Protein AF-A0A7S3FD53-F1 (afdb_monomer)

Solvent-accessible surface area (backbone atoms only — not comparable to full-atom values): 6206 Å² total; per-residue (Å²): 123,76,66,61,51,71,52,38,56,40,55,31,20,76,70,45,32,68,43,73,35,50,36,55,50,79,45,60,43,80,45,60,55,71,67,57,55,52,49,51,53,54,53,61,70,70,49,54,65,69,58,48,45,72,75,43,54,90,58,80,83,75,90,69,87,60,46,79,44,28,47,46,56,46,39,53,49,49,56,68,76,46,58,77,92,51,56,84,57,42,23,52,80,44,72,59,58,37,70,71,58,31,57,73,60,92

Organism: NCBI:txid156174

Mean predicted aligned error: 4.37 Å

Structure (mmCIF, N/CA/C/O backbone):
data_AF-A0A7S3FD53-F1
#
_entry.id   AF-A0A7S3FD53-F1
#
loop_
_atom_site.group_PDB
_atom_site.id
_atom_site.type_symbol
_atom_site.label_atom_id
_atom_site.label_alt_id
_atom_site.label_comp_id
_atom_site.label_asym_id
_atom_site.label_entity_id
_atom_site.label_seq_id
_atom_site.pdbx_PDB_ins_code
_atom_site.Cartn_x
_atom_site.Cartn_y
_atom_site.Cartn_z
_atom_site.occupancy
_atom_site.B_iso_or_equiv
_atom_site.auth_seq_id
_atom_site.auth_comp_id
_atom_site.auth_asym_id
_atom_site.auth_atom_id
_atom_site.pdbx_PDB_model_num
ATOM 1 N N . ALA A 1 1 ? -10.631 9.061 -9.237 1.00 48.38 1 ALA A N 1
ATOM 2 C CA . ALA A 1 1 ? -10.610 8.114 -8.107 1.00 48.38 1 ALA A CA 1
ATOM 3 C C . ALA A 1 1 ? -9.604 8.600 -7.072 1.00 48.38 1 ALA A C 1
ATOM 5 O O . ALA A 1 1 ? -8.441 8.787 -7.411 1.00 48.38 1 ALA A O 1
ATOM 6 N N . THR A 1 2 ? -10.044 8.887 -5.850 1.00 58.78 2 THR A N 1
ATOM 7 C CA . THR A 1 2 ? -9.210 9.434 -4.770 1.00 58.78 2 THR A CA 1
ATOM 8 C C . THR A 1 2 ? -8.272 8.341 -4.242 1.00 58.78 2 THR A C 1
ATOM 10 O O . THR A 1 2 ? -8.546 7.719 -3.225 1.00 58.78 2 THR A O 1
ATOM 13 N N . THR A 1 3 ? -7.162 8.060 -4.938 1.00 65.75 3 THR A N 1
ATOM 14 C CA . THR A 1 3 ? -6.176 7.033 -4.522 1.00 65.75 3 THR A CA 1
ATOM 15 C C . THR A 1 3 ? -5.594 7.298 -3.132 1.00 65.75 3 THR A C 1
ATOM 17 O O . THR A 1 3 ? -5.097 6.381 -2.479 1.00 65.75 3 THR A O 1
ATOM 20 N N . SER A 1 4 ? -5.710 8.537 -2.639 1.00 84.62 4 SER A N 1
ATOM 21 C CA . SER A 1 4 ? -5.296 8.918 -1.293 1.00 84.62 4 SER A CA 1
ATOM 22 C C . SER A 1 4 ? -5.967 8.085 -0.202 1.00 84.62 4 SER A C 1
ATOM 24 O O . SER A 1 4 ? -5.307 7.835 0.803 1.00 84.62 4 SER A O 1
ATOM 26 N N . ILE A 1 5 ? -7.207 7.599 -0.385 1.00 91.50 5 ILE A N 1
ATOM 27 C CA . ILE A 1 5 ? -7.894 6.831 0.666 1.00 91.50 5 ILE A CA 1
ATOM 28 C C . ILE A 1 5 ? -7.251 5.464 0.915 1.00 91.50 5 ILE A C 1
ATOM 30 O O . ILE A 1 5 ? -7.173 5.042 2.063 1.00 91.50 5 ILE A O 1
ATOM 34 N N . PHE A 1 6 ? -6.689 4.816 -0.112 1.00 92.00 6 PHE A N 1
ATOM 35 C CA . PHE A 1 6 ? -5.975 3.541 0.051 1.00 92.00 6 PHE A CA 1
ATOM 36 C C . PHE A 1 6 ? -4.729 3.690 0.927 1.00 92.00 6 PHE A C 1
ATOM 38 O O . PHE A 1 6 ? -4.404 2.801 1.706 1.00 92.00 6 PHE A O 1
ATOM 45 N N . SER A 1 7 ? -4.051 4.837 0.848 1.00 91.69 7 SER A N 1
ATOM 46 C CA . SER A 1 7 ? -2.987 5.173 1.802 1.00 91.69 7 SER A CA 1
ATOM 47 C C . SER A 1 7 ? -3.556 5.652 3.139 1.00 91.69 7 SER A C 1
ATOM 49 O O . SER A 1 7 ? -2.979 5.374 4.188 1.00 91.69 7 SER A O 1
ATOM 51 N N . GLY A 1 8 ? -4.694 6.348 3.09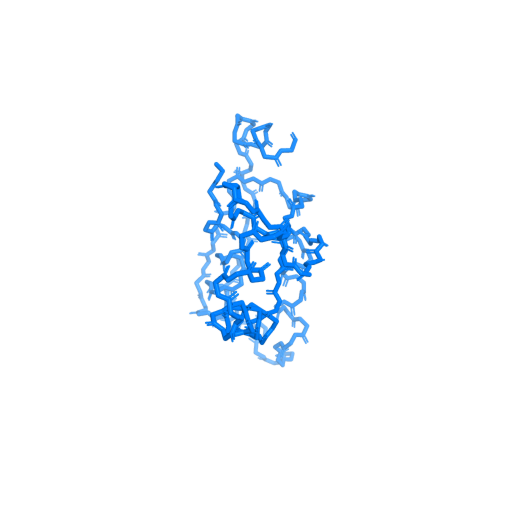9 1.00 93.62 8 GLY A N 1
ATOM 52 C CA . GLY A 1 8 ? -5.349 6.962 4.247 1.00 93.62 8 GLY A CA 1
ATOM 53 C C . GLY A 1 8 ? -5.792 5.961 5.311 1.00 93.62 8 GLY A C 1
ATOM 54 O O . GLY A 1 8 ? -5.534 6.149 6.496 1.00 93.62 8 GLY A O 1
ATOM 55 N N . VAL A 1 9 ? -6.373 4.834 4.889 1.00 94.75 9 VAL A N 1
ATOM 56 C CA . VAL A 1 9 ? -6.810 3.751 5.794 1.00 94.75 9 VAL A CA 1
ATOM 57 C C . VAL A 1 9 ? -5.659 3.024 6.498 1.00 94.75 9 VAL A C 1
ATOM 59 O O . VAL A 1 9 ? -5.903 2.209 7.383 1.00 94.75 9 VAL A O 1
ATOM 62 N N . VAL A 1 10 ? -4.410 3.315 6.125 1.00 95.25 10 VAL A N 1
ATOM 63 C CA . VAL A 1 10 ? -3.203 2.786 6.775 1.00 95.25 10 VAL A CA 1
ATOM 64 C C . VAL A 1 10 ? -2.514 3.879 7.589 1.00 95.25 10 VAL A C 1
ATOM 66 O O . VAL A 1 10 ? -2.277 3.718 8.785 1.00 95.25 10 VAL A O 1
ATOM 69 N N . ARG A 1 11 ? -2.180 5.003 6.946 1.00 96.00 11 ARG A N 1
ATOM 70 C CA . ARG A 1 11 ? -1.361 6.071 7.529 1.00 96.00 11 ARG A CA 1
ATOM 71 C C . ARG A 1 11 ? -2.061 6.754 8.707 1.00 96.00 11 ARG A C 1
ATOM 73 O O . ARG A 1 11 ? -1.423 6.941 9.740 1.00 96.00 11 ARG A O 1
ATOM 80 N N . GLU A 1 12 ? -3.337 7.097 8.576 1.00 97.44 12 GLU A N 1
ATOM 81 C CA . GLU A 1 12 ? -4.084 7.852 9.5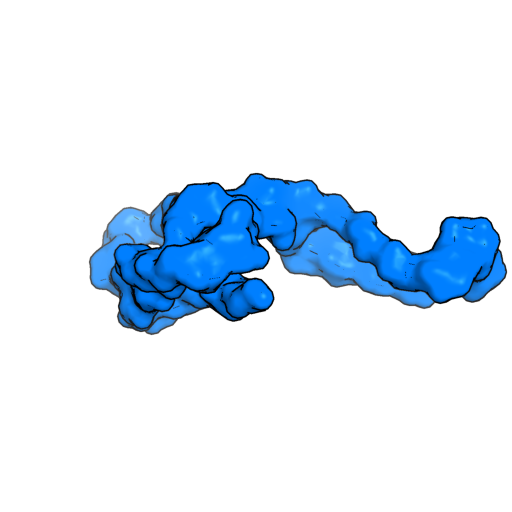84 1.00 97.44 12 GLU A CA 1
ATOM 82 C C . GLU A 1 12 ? -4.290 7.001 10.846 1.00 97.44 12 GLU A C 1
ATOM 84 O O . GLU A 1 12 ? -3.871 7.450 11.917 1.00 97.44 12 GLU A O 1
ATOM 89 N N . PRO A 1 13 ? -4.772 5.738 10.757 1.00 97.56 13 PRO A N 1
ATOM 90 C CA . PRO A 1 13 ? -4.850 4.858 11.919 1.00 97.56 13 PRO A CA 1
ATOM 91 C C . PRO A 1 13 ? -3.515 4.648 12.628 1.00 97.56 13 PRO A C 1
ATOM 93 O O . PRO A 1 13 ? -3.476 4.696 13.856 1.00 97.56 13 PRO A O 1
ATOM 96 N N . LEU A 1 14 ? -2.415 4.463 11.887 1.00 96.75 14 LEU A N 1
ATOM 97 C CA . LEU A 1 14 ? -1.076 4.338 12.478 1.00 96.75 14 LEU A CA 1
ATOM 98 C C . LEU A 1 14 ? -0.619 5.619 13.190 1.00 96.75 14 LEU A C 1
ATOM 100 O O . LEU A 1 14 ? 0.139 5.538 14.154 1.00 96.75 14 LEU A O 1
ATOM 104 N N . GLY A 1 15 ? -1.087 6.783 12.739 1.00 96.94 15 GLY A N 1
ATOM 105 C CA . GLY A 1 15 ? -0.879 8.072 13.396 1.00 96.94 15 GLY A CA 1
ATOM 106 C C . GLY A 1 15 ? -1.845 8.362 14.550 1.00 96.94 15 GLY A C 1
ATOM 107 O O . GLY A 1 15 ? -1.791 9.457 15.104 1.00 96.94 15 GLY A O 1
ATOM 108 N N . GLY A 1 16 ? -2.737 7.428 14.900 1.00 97.38 16 GLY A N 1
ATOM 109 C CA . GLY A 1 16 ? -3.777 7.636 15.913 1.00 97.38 16 GLY A CA 1
ATOM 110 C C . GLY A 1 16 ? -4.904 8.573 15.467 1.00 97.38 16 GLY A C 1
ATOM 111 O O . GLY A 1 16 ? -5.622 9.109 16.307 1.00 97.38 16 GLY A O 1
ATOM 112 N N . GLN A 1 17 ? -5.046 8.804 14.160 1.00 98.00 17 GLN A N 1
ATOM 113 C CA . GLN A 1 17 ? -6.053 9.686 13.577 1.00 98.00 17 GLN A CA 1
ATOM 114 C C . GLN A 1 17 ? -7.200 8.873 12.982 1.00 98.00 17 GLN A C 1
ATOM 116 O O . GLN A 1 17 ? -6.983 7.938 12.208 1.00 98.00 17 GLN A O 1
ATOM 121 N N . ASP A 1 18 ? -8.427 9.247 13.329 1.00 97.69 18 ASP A N 1
ATOM 122 C CA . ASP A 1 18 ? -9.616 8.687 12.696 1.00 97.69 18 ASP A CA 1
ATOM 123 C C . ASP A 1 18 ? -9.677 9.117 11.223 1.00 97.69 18 ASP A C 1
ATOM 125 O O . ASP A 1 18 ? -9.304 10.236 10.864 1.00 97.69 18 ASP A O 1
ATOM 129 N N . THR A 1 19 ? -10.160 8.226 10.361 1.00 95.88 19 THR A N 1
ATOM 130 C CA . THR A 1 19 ? -10.330 8.495 8.932 1.00 95.88 19 THR A CA 1
ATOM 131 C C . THR A 1 19 ? -11.638 7.911 8.422 1.00 95.88 19 THR A C 1
ATOM 133 O O . THR A 1 19 ? -12.074 6.839 8.849 1.00 95.88 19 THR A O 1
ATOM 136 N N . THR A 1 20 ? -12.274 8.624 7.496 1.00 95.81 20 THR A N 1
ATOM 137 C CA . THR A 1 20 ? -13.539 8.217 6.884 1.00 95.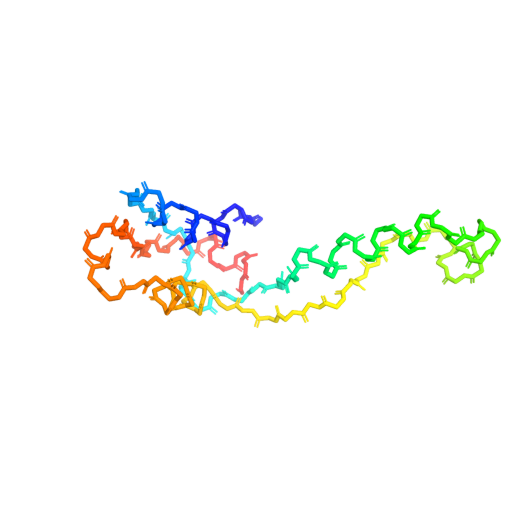81 20 THR A CA 1
ATOM 138 C C . THR A 1 20 ? -13.337 7.986 5.396 1.00 95.81 20 THR A C 1
ATOM 140 O O . THR A 1 20 ? -12.994 8.903 4.652 1.00 95.81 20 THR A O 1
ATOM 143 N N . SER A 1 21 ? -13.570 6.752 4.956 1.00 93.69 21 SER A N 1
ATOM 144 C CA . SER A 1 21 ? -13.551 6.386 3.546 1.00 93.69 21 SER A CA 1
ATOM 145 C C . SER A 1 21 ? -14.861 6.792 2.865 1.00 93.69 21 SER A C 1
ATOM 147 O O . SER A 1 21 ? -15.922 6.353 3.317 1.00 93.69 21 SER A O 1
ATOM 149 N N . PRO A 1 22 ? -14.807 7.554 1.753 1.00 92.94 22 PRO A N 1
ATOM 150 C CA . PRO A 1 22 ? -15.980 7.884 0.947 1.00 92.94 22 PRO A CA 1
ATOM 151 C C . PRO A 1 22 ? -16.365 6.762 -0.029 1.00 92.94 22 PRO A C 1
ATOM 153 O O . PRO A 1 22 ? -17.268 6.934 -0.840 1.00 92.94 22 PRO A O 1
ATOM 156 N N . ILE A 1 23 ? -15.663 5.627 -0.004 1.00 92.31 23 ILE A N 1
ATOM 157 C CA . ILE A 1 23 ? -15.930 4.468 -0.860 1.00 92.31 23 ILE A CA 1
ATOM 158 C C . ILE A 1 23 ? -16.045 3.200 -0.014 1.00 92.31 23 ILE A C 1
ATOM 160 O O . ILE A 1 23 ? -15.575 3.148 1.130 1.00 92.31 23 ILE A O 1
ATOM 164 N N . ARG A 1 24 ? -16.690 2.177 -0.576 1.00 92.75 24 ARG A N 1
ATOM 165 C CA . ARG A 1 24 ? -16.958 0.913 0.115 1.00 92.75 24 ARG A CA 1
ATOM 166 C C . ARG A 1 24 ? -15.673 0.158 0.472 1.00 92.75 24 ARG A C 1
ATOM 168 O O . ARG A 1 24 ? -14.668 0.228 -0.229 1.00 92.75 24 ARG A O 1
ATOM 175 N N . ALA A 1 25 ? -15.735 -0.607 1.560 1.00 94.31 25 ALA A N 1
ATOM 176 C CA . ALA A 1 25 ? -14.594 -1.349 2.093 1.00 94.31 25 ALA A CA 1
ATOM 177 C C . ALA A 1 25 ? -14.094 -2.479 1.170 1.00 94.31 25 ALA A 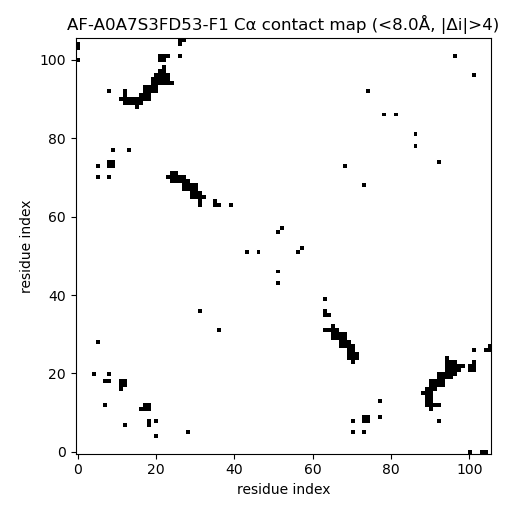C 1
ATOM 179 O O . ALA A 1 25 ? -12.943 -2.893 1.283 1.00 94.31 25 ALA A O 1
ATOM 180 N N . ASP A 1 26 ? -14.949 -2.967 0.270 1.00 94.06 26 ASP A N 1
ATOM 181 C CA . ASP A 1 26 ? -14.686 -4.049 -0.683 1.00 94.06 26 ASP A CA 1
ATOM 182 C C . ASP A 1 26 ? -14.108 -3.569 -2.024 1.00 94.06 26 ASP A C 1
ATOM 184 O O . ASP A 1 26 ? -13.772 -4.396 -2.870 1.00 94.06 26 ASP A O 1
ATOM 188 N N . VAL A 1 27 ? -13.939 -2.255 -2.222 1.00 91.44 27 VAL A N 1
ATOM 189 C CA . VAL A 1 27 ? -13.308 -1.721 -3.436 1.00 91.44 27 VAL A CA 1
ATOM 190 C C . VAL A 1 27 ? -11.839 -2.136 -3.476 1.00 91.44 27 VAL A C 1
ATOM 192 O O . VAL A 1 27 ? -11.066 -1.820 -2.567 1.00 91.44 27 VAL A O 1
ATOM 195 N N . GLY A 1 28 ? -11.465 -2.827 -4.553 1.00 90.94 28 GLY A N 1
ATOM 196 C CA . GLY A 1 28 ? -10.107 -3.288 -4.813 1.00 90.94 28 GLY A CA 1
ATOM 197 C C . GLY A 1 28 ? -9.221 -2.226 -5.467 1.00 90.94 28 GLY A C 1
ATOM 198 O O . GLY A 1 28 ? -9.670 -1.413 -6.272 1.00 90.94 28 GLY A O 1
ATOM 199 N N . HIS A 1 29 ? -7.928 -2.267 -5.160 1.00 91.00 29 HIS A N 1
ATOM 200 C CA . HIS A 1 29 ? -6.907 -1.458 -5.810 1.00 91.00 29 HIS A CA 1
ATOM 201 C C . HIS A 1 29 ? -5.608 -2.237 -5.971 1.00 91.00 29 HIS A C 1
ATOM 203 O O . HIS A 1 29 ? -5.235 -3.044 -5.119 1.00 91.00 29 HIS A O 1
ATOM 209 N N . ALA A 1 30 ? -4.908 -1.984 -7.075 1.00 93.12 30 ALA A N 1
ATOM 210 C CA . ALA A 1 30 ? -3.590 -2.549 -7.304 1.00 93.12 30 ALA A CA 1
ATOM 211 C C . ALA A 1 30 ? -2.570 -1.844 -6.403 1.00 93.12 30 ALA A C 1
ATOM 213 O O . ALA A 1 30 ? -2.364 -0.636 -6.500 1.00 93.12 30 ALA A O 1
ATOM 214 N N . VAL A 1 31 ? -1.912 -2.608 -5.537 1.00 92.69 31 VAL A N 1
ATOM 215 C CA . VAL A 1 31 ? -0.854 -2.121 -4.651 1.00 92.69 31 VAL A CA 1
ATOM 216 C C . VAL A 1 31 ? 0.431 -2.885 -4.939 1.00 92.69 31 VAL A C 1
ATOM 218 O O . VAL A 1 31 ? 0.430 -4.086 -5.208 1.00 92.69 31 VAL A O 1
ATOM 221 N N . THR A 1 32 ? 1.558 -2.184 -4.881 1.00 94.81 32 THR A N 1
ATOM 222 C CA . THR A 1 32 ? 2.890 -2.775 -5.011 1.00 94.81 32 THR A CA 1
ATOM 223 C C . THR A 1 32 ? 3.726 -2.459 -3.775 1.00 94.81 32 THR A C 1
ATOM 225 O O . THR A 1 32 ? 3.552 -1.425 -3.127 1.00 94.81 32 THR A O 1
ATOM 228 N N . GLY A 1 33 ? 4.643 -3.358 -3.425 1.00 92.81 33 GLY A N 1
ATOM 229 C CA . GLY A 1 33 ? 5.573 -3.129 -2.327 1.00 92.81 33 GLY A CA 1
ATOM 230 C C . GLY A 1 33 ? 6.605 -2.059 -2.687 1.00 92.81 33 GLY A C 1
ATOM 231 O O . GLY A 1 33 ? 7.090 -2.008 -3.816 1.00 92.81 33 GLY A O 1
ATOM 232 N N . HIS A 1 34 ? 7.020 -1.254 -1.705 1.00 93.62 34 HIS A N 1
ATOM 233 C CA . HIS A 1 34 ? 7.977 -0.164 -1.933 1.00 93.62 34 HIS A CA 1
ATOM 234 C C . HIS A 1 34 ? 9.299 -0.638 -2.574 1.00 93.62 34 HIS A C 1
ATOM 236 O O . HIS A 1 34 ? 9.840 0.037 -3.444 1.00 93.62 34 HIS A O 1
ATOM 242 N N . ARG A 1 35 ? 9.815 -1.820 -2.190 1.00 96.31 35 ARG A N 1
ATOM 243 C CA . ARG A 1 35 ? 11.047 -2.393 -2.770 1.00 96.31 35 ARG A CA 1
ATOM 244 C C . ARG A 1 35 ? 10.865 -2.754 -4.238 1.00 96.31 35 ARG A C 1
ATOM 246 O O . ARG A 1 35 ? 11.759 -2.490 -5.031 1.00 96.31 35 ARG A O 1
ATOM 253 N N . THR A 1 36 ? 9.714 -3.323 -4.588 1.00 96.75 36 THR A N 1
ATOM 254 C CA . THR A 1 36 ? 9.373 -3.682 -5.968 1.00 96.75 36 THR A CA 1
ATOM 255 C C . THR A 1 36 ? 9.257 -2.434 -6.834 1.00 96.75 36 THR A C 1
ATOM 257 O O . THR A 1 36 ? 9.860 -2.389 -7.900 1.00 96.75 36 THR A O 1
ATOM 260 N N . ALA A 1 37 ? 8.559 -1.401 -6.351 1.00 95.50 37 ALA A N 1
ATOM 261 C CA . ALA A 1 37 ? 8.431 -0.131 -7.061 1.00 95.50 37 ALA A CA 1
ATOM 262 C C . ALA A 1 37 ? 9.794 0.525 -7.324 1.00 95.50 37 ALA A C 1
ATOM 264 O O . ALA A 1 37 ? 10.124 0.825 -8.468 1.00 95.50 37 ALA A O 1
ATOM 265 N N . VAL A 1 38 ? 10.618 0.693 -6.283 1.00 97.12 38 VAL A N 1
ATOM 266 C CA . VAL A 1 38 ? 11.961 1.283 -6.421 1.00 97.12 38 VAL A CA 1
ATOM 267 C C . VAL A 1 38 ? 12.847 0.427 -7.326 1.00 97.12 38 VAL A C 1
ATOM 269 O O . VAL A 1 38 ? 13.516 0.962 -8.205 1.00 97.12 38 VAL A O 1
ATOM 272 N N . GLY A 1 39 ? 12.829 -0.897 -7.152 1.00 97.31 39 GLY A N 1
ATOM 273 C CA . GLY A 1 39 ? 13.605 -1.821 -7.976 1.00 97.31 39 GLY A CA 1
ATOM 274 C C . GLY A 1 39 ? 13.240 -1.734 -9.457 1.00 97.31 39 GLY A C 1
ATOM 275 O O . GLY A 1 39 ? 14.135 -1.666 -10.293 1.00 97.31 39 GLY A O 1
ATOM 276 N N . ALA A 1 40 ? 11.947 -1.660 -9.783 1.00 95.50 40 ALA A N 1
ATOM 277 C CA . ALA A 1 40 ? 11.484 -1.499 -11.158 1.00 95.50 40 ALA A CA 1
ATOM 278 C C . ALA A 1 40 ? 11.943 -0.165 -11.766 1.00 95.50 40 ALA A C 1
ATOM 280 O O . ALA A 1 40 ? 12.445 -0.150 -12.889 1.00 95.50 40 ALA A O 1
ATOM 281 N N . LEU A 1 41 ? 11.838 0.937 -11.014 1.00 95.38 41 LEU A N 1
ATOM 282 C CA . LEU A 1 41 ? 12.299 2.255 -11.464 1.00 95.38 41 LEU A CA 1
ATOM 283 C C . LEU A 1 41 ? 13.805 2.262 -11.752 1.00 95.38 41 LEU A C 1
ATOM 285 O O . LEU A 1 41 ? 14.223 2.710 -12.817 1.00 95.38 41 LEU A O 1
ATOM 289 N N . VAL A 1 42 ? 14.613 1.733 -10.829 1.00 97.25 42 VAL A N 1
ATOM 290 C CA . VAL A 1 42 ? 16.073 1.645 -10.994 1.00 97.25 42 VAL A CA 1
ATOM 291 C C . VAL A 1 42 ? 16.435 0.744 -12.172 1.00 97.25 42 VAL A C 1
ATOM 293 O O . VAL A 1 42 ? 17.278 1.121 -12.981 1.00 97.25 42 VAL A O 1
ATOM 296 N N . TYR A 1 43 ? 15.780 -0.412 -12.298 1.00 95.06 43 TYR A N 1
ATOM 297 C CA . TYR A 1 43 ? 16.025 -1.351 -13.388 1.00 95.06 43 TYR A CA 1
ATOM 298 C C . TYR A 1 43 ? 15.750 -0.715 -14.753 1.00 95.06 43 TYR A C 1
ATOM 300 O O . TYR A 1 43 ? 16.623 -0.729 -15.616 1.00 95.06 43 TYR A O 1
ATOM 308 N N . ILE A 1 44 ? 14.577 -0.098 -14.935 1.00 93.50 44 ILE A N 1
ATOM 309 C CA . ILE A 1 44 ? 14.204 0.548 -16.201 1.00 93.50 44 ILE A CA 1
ATOM 310 C C . ILE A 1 44 ? 15.147 1.711 -16.514 1.00 93.50 44 ILE A C 1
ATOM 312 O O . ILE A 1 44 ? 15.585 1.848 -17.652 1.00 93.50 44 ILE A O 1
ATOM 316 N N . HIS A 1 45 ? 15.514 2.510 -15.509 1.00 93.62 45 HIS A N 1
ATOM 317 C CA . HIS A 1 45 ? 16.474 3.604 -15.666 1.00 93.62 45 HIS A CA 1
ATOM 318 C C . HIS A 1 45 ? 17.859 3.125 -16.143 1.00 93.62 45 HIS A C 1
ATOM 320 O O . HIS A 1 45 ? 18.571 3.866 -16.815 1.00 93.62 45 HIS A O 1
ATOM 326 N N . GLN A 1 46 ? 18.266 1.905 -15.789 1.00 96.44 46 GLN A N 1
ATOM 327 C CA . GLN A 1 46 ? 19.565 1.336 -16.164 1.00 96.44 46 GLN A CA 1
ATOM 328 C C . GLN A 1 46 ? 19.566 0.648 -17.537 1.00 96.44 46 GLN A C 1
ATOM 330 O O . GLN A 1 46 ? 20.636 0.269 -18.019 1.00 96.44 46 GLN A O 1
ATOM 335 N N . LEU A 1 47 ? 18.405 0.466 -18.173 1.00 94.88 47 LEU A N 1
ATOM 336 C CA . LEU A 1 47 ? 18.341 -0.155 -19.491 1.00 94.88 47 LEU A CA 1
ATOM 337 C C . LEU A 1 47 ? 18.891 0.789 -20.571 1.00 94.88 47 LEU A C 1
ATOM 339 O O . LEU A 1 47 ? 18.608 1.989 -20.554 1.00 94.88 47 LEU A O 1
ATOM 343 N N . PRO A 1 48 ? 19.631 0.263 -21.563 1.00 95.69 48 PRO A N 1
ATOM 344 C CA . PRO A 1 48 ? 19.990 1.037 -22.742 1.00 95.69 48 PRO A CA 1
ATOM 345 C C . PRO A 1 48 ? 18.739 1.578 -23.439 1.00 95.69 48 PRO A C 1
ATOM 347 O O . PRO A 1 48 ? 17.762 0.847 -23.612 1.00 95.69 48 PRO A O 1
ATOM 350 N N . VAL A 1 49 ? 18.794 2.827 -23.912 1.00 92.75 49 VAL A N 1
ATOM 351 C CA . VAL A 1 49 ? 17.677 3.462 -24.637 1.00 92.75 49 VAL A CA 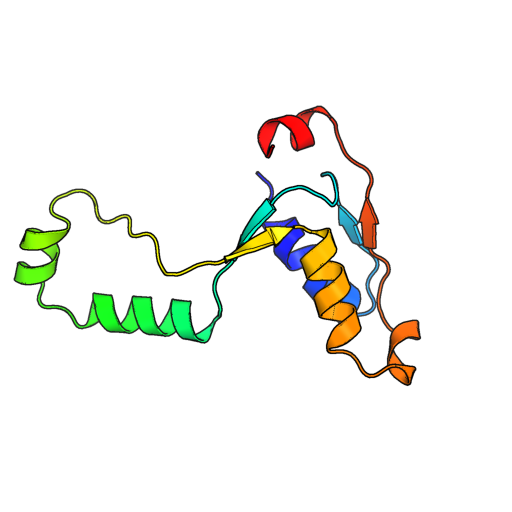1
ATOM 352 C C . VAL A 1 49 ? 17.229 2.616 -25.829 1.00 92.75 49 VAL A C 1
ATOM 354 O O . VAL A 1 49 ? 16.034 2.435 -26.021 1.00 92.75 49 VAL A O 1
ATOM 357 N N . SER A 1 50 ? 18.166 1.996 -26.554 1.00 95.44 50 SER A N 1
ATOM 358 C CA . SER A 1 50 ? 17.845 1.086 -27.662 1.00 95.44 50 SER A CA 1
ATOM 359 C C . SER A 1 50 ? 16.953 -0.084 -27.241 1.00 95.44 50 SER A C 1
ATOM 361 O O . SER A 1 50 ? 16.070 -0.475 -27.995 1.00 95.44 50 SER A O 1
ATOM 363 N N . ARG A 1 51 ? 17.144 -0.620 -26.029 1.00 94.00 51 ARG A N 1
ATOM 364 C CA . ARG A 1 51 ? 16.319 -1.709 -25.497 1.00 94.00 51 ARG A CA 1
ATOM 365 C C . ARG A 1 51 ? 14.936 -1.219 -25.079 1.00 94.00 51 ARG A C 1
ATOM 367 O O . ARG A 1 51 ? 13.957 -1.937 -25.254 1.00 94.00 51 ARG A O 1
ATOM 374 N N . ILE A 1 52 ? 14.860 -0.015 -24.516 1.00 92.62 52 ILE A N 1
ATOM 375 C CA . ILE A 1 52 ? 13.590 0.624 -24.157 1.00 92.62 52 ILE A CA 1
ATOM 376 C C . ILE A 1 52 ? 12.768 0.873 -25.424 1.00 92.62 52 ILE A C 1
ATOM 378 O O . ILE A 1 52 ? 11.601 0.499 -25.470 1.00 92.62 52 ILE A O 1
ATOM 382 N N . ASP A 1 53 ? 13.385 1.436 -26.461 1.00 94.12 53 ASP A N 1
ATOM 383 C CA . ASP A 1 53 ? 12.712 1.737 -27.724 1.00 94.12 53 ASP A CA 1
ATOM 384 C C . ASP A 1 53 ? 12.292 0.462 -28.476 1.00 94.12 53 ASP A C 1
ATOM 386 O O . ASP A 1 53 ? 11.210 0.434 -29.053 1.00 94.12 53 ASP A O 1
ATOM 390 N N . GLU A 1 54 ? 13.090 -0.612 -28.423 1.00 94.75 54 GLU A N 1
ATOM 391 C CA . GLU A 1 54 ? 12.740 -1.916 -29.009 1.00 94.75 54 GLU A CA 1
ATOM 392 C C . GLU A 1 54 ? 11.497 -2.544 -28.354 1.00 94.75 54 GLU A C 1
ATOM 394 O O . GLU A 1 54 ? 10.669 -3.134 -29.043 1.00 94.75 54 GLU A O 1
ATOM 399 N N . VAL A 1 55 ? 11.371 -2.446 -27.025 1.00 92.25 55 VAL A N 1
ATOM 400 C CA . VAL A 1 55 ? 10.322 -3.149 -26.263 1.00 92.25 55 VAL A CA 1
ATOM 401 C C . VAL A 1 55 ? 9.066 -2.301 -26.067 1.00 92.25 55 VAL A C 1
ATOM 403 O O . VAL A 1 55 ? 7.959 -2.817 -26.194 1.00 92.25 55 VAL A O 1
ATOM 406 N N . LEU A 1 56 ? 9.228 -1.024 -25.715 1.00 91.88 56 LEU A N 1
ATOM 407 C CA . LEU A 1 56 ? 8.132 -0.117 -25.357 1.00 91.88 56 LEU A CA 1
ATOM 408 C C . LEU A 1 56 ? 7.769 0.836 -26.506 1.00 91.88 56 LEU A C 1
ATOM 410 O O . LEU A 1 56 ? 6.616 1.239 -26.657 1.00 91.88 56 LEU A O 1
ATOM 414 N N . GLY A 1 57 ? 8.743 1.196 -27.346 1.00 89.88 57 GLY A N 1
ATOM 415 C CA . GLY A 1 57 ? 8.542 2.160 -28.422 1.00 89.88 57 GLY A CA 1
ATOM 416 C C . GLY A 1 57 ? 8.019 3.504 -27.902 1.00 89.88 57 GLY A C 1
ATOM 417 O O . GLY A 1 57 ? 8.633 4.141 -27.041 1.00 89.88 57 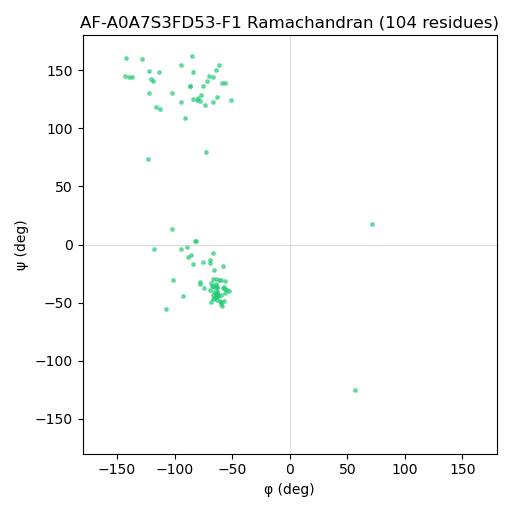GLY A O 1
ATOM 418 N N . PHE A 1 58 ? 6.887 3.950 -28.453 1.00 88.44 58 PHE A N 1
ATOM 419 C CA . PHE A 1 58 ? 6.271 5.232 -28.099 1.00 88.44 58 PHE A CA 1
ATOM 420 C C . PHE A 1 58 ? 5.499 5.193 -26.770 1.00 88.44 58 PHE A C 1
ATOM 422 O O . PHE A 1 58 ? 5.471 6.200 -26.062 1.00 88.44 58 PHE A O 1
ATOM 429 N N . ASP A 1 59 ? 4.893 4.056 -26.409 1.00 88.50 59 ASP A N 1
ATOM 430 C CA . ASP A 1 59 ? 4.135 3.925 -25.162 1.00 88.50 59 ASP A CA 1
ATOM 431 C C . ASP A 1 59 ? 5.042 3.429 -24.039 1.00 88.50 59 ASP A C 1
ATOM 433 O O . ASP A 1 59 ? 5.477 2.281 -24.007 1.00 88.50 59 ASP A O 1
ATOM 437 N N . ARG A 1 60 ? 5.344 4.327 -23.105 1.00 87.75 60 ARG A N 1
ATOM 438 C CA . ARG A 1 60 ? 6.282 4.071 -22.008 1.00 87.75 60 ARG A CA 1
ATOM 439 C C . ARG A 1 60 ? 5.579 3.792 -20.682 1.00 87.75 60 ARG A C 1
ATOM 441 O O . ARG A 1 60 ? 6.226 3.818 -19.633 1.00 87.75 60 ARG A O 1
ATOM 448 N N . VAL A 1 61 ? 4.271 3.534 -20.708 1.00 91.19 61 VAL A N 1
ATOM 449 C CA . VAL A 1 61 ? 3.528 3.105 -19.524 1.00 91.19 61 VAL A CA 1
ATOM 450 C C . VAL A 1 61 ? 3.792 1.624 -19.276 1.00 91.19 61 VAL A C 1
ATOM 452 O O . VAL A 1 61 ? 3.542 0.773 -20.123 1.00 91.19 61 VAL A O 1
ATOM 455 N N . VAL A 1 62 ? 4.285 1.305 -18.081 1.00 91.12 62 VAL A N 1
ATOM 456 C CA . VAL A 1 62 ? 4.567 -0.074 -17.673 1.00 91.12 62 VAL A CA 1
ATOM 457 C C . VAL A 1 62 ? 3.801 -0.429 -16.408 1.00 91.12 62 VAL A C 1
ATOM 459 O O . VAL A 1 62 ? 3.849 0.285 -15.405 1.00 91.12 62 VAL A O 1
ATOM 462 N N . PHE A 1 63 ? 3.120 -1.572 -16.438 1.00 91.69 63 PHE A N 1
ATOM 463 C CA . PHE A 1 63 ? 2.593 -2.183 -15.227 1.00 91.69 63 PHE A CA 1
ATOM 464 C C . PHE A 1 63 ? 3.713 -2.937 -14.521 1.00 91.69 63 PHE A C 1
ATOM 466 O O . PHE A 1 63 ? 4.356 -3.816 -15.093 1.00 91.69 63 PHE A O 1
ATOM 473 N N . ILE A 1 64 ? 3.936 -2.595 -13.258 1.00 93.88 64 ILE A N 1
ATOM 474 C CA . ILE A 1 64 ? 4.873 -3.308 -12.393 1.00 93.88 64 ILE A CA 1
ATOM 475 C C . ILE A 1 64 ? 4.126 -4.362 -11.568 1.00 93.88 64 ILE A C 1
ATOM 477 O O . ILE A 1 64 ? 2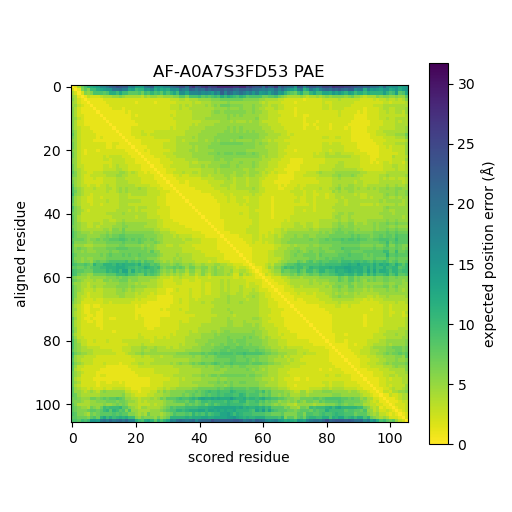.924 -4.201 -11.321 1.00 93.88 64 ILE A O 1
ATOM 481 N N . PRO A 1 65 ? 4.808 -5.433 -11.118 1.00 94.94 65 PRO A N 1
ATOM 482 C CA . PRO A 1 65 ? 4.181 -6.465 -10.304 1.00 94.94 65 PRO A CA 1
ATOM 483 C C . PRO A 1 65 ? 3.425 -5.867 -9.112 1.00 94.94 65 PRO A C 1
ATOM 485 O O . PRO A 1 65 ? 3.983 -5.111 -8.307 1.00 94.94 65 PRO A O 1
ATOM 488 N N . SER A 1 66 ? 2.141 -6.197 -9.027 1.00 95.31 66 SER A N 1
ATOM 489 C CA . SER A 1 66 ? 1.204 -5.677 -8.034 1.00 95.31 66 SER A CA 1
ATOM 490 C C . SER A 1 66 ? 0.235 -6.770 -7.593 1.00 95.31 66 SER A C 1
ATOM 492 O O . SER A 1 66 ? 0.080 -7.794 -8.258 1.00 95.31 66 SER A O 1
ATOM 494 N N . VAL A 1 67 ? -0.386 -6.553 -6.439 1.00 94.75 67 VAL A N 1
ATOM 495 C CA . VAL A 1 67 ? -1.453 -7.392 -5.895 1.00 94.75 67 VAL A CA 1
ATOM 496 C C . VAL A 1 67 ? -2.712 -6.549 -5.758 1.00 94.75 67 VAL A C 1
ATOM 498 O O . VAL A 1 67 ? -2.637 -5.375 -5.392 1.00 94.75 67 VAL A O 1
ATOM 501 N N . ALA A 1 68 ? -3.865 -7.131 -6.069 1.00 94.31 68 ALA A N 1
ATOM 502 C CA . ALA A 1 68 ? -5.145 -6.496 -5.794 1.00 94.31 68 ALA A CA 1
ATOM 503 C C . ALA A 1 68 ? -5.462 -6.646 -4.304 1.00 94.31 68 ALA A C 1
ATOM 505 O O . ALA A 1 68 ? -5.390 -7.753 -3.772 1.00 94.31 68 ALA A O 1
ATOM 506 N N . VAL A 1 69 ? -5.789 -5.538 -3.644 1.00 95.00 69 VAL A N 1
ATOM 507 C CA . VAL A 1 69 ? -6.208 -5.511 -2.239 1.00 95.00 69 VAL A CA 1
ATOM 508 C C . VAL A 1 69 ? -7.389 -4.575 -2.063 1.00 95.00 69 VAL A C 1
ATOM 510 O O . VAL A 1 69 ? -7.471 -3.532 -2.711 1.00 95.00 69 VAL A O 1
ATOM 513 N N . THR A 1 70 ? -8.296 -4.933 -1.172 1.00 95.44 70 THR A N 1
ATOM 514 C CA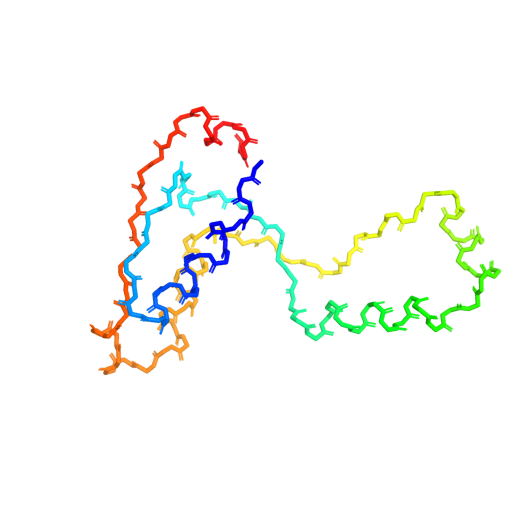 . THR A 1 70 ? -9.423 -4.094 -0.767 1.00 95.44 70 THR A CA 1
ATOM 515 C C . THR A 1 70 ? -9.023 -3.114 0.336 1.00 95.44 70 THR A C 1
ATOM 517 O O . THR A 1 70 ? -8.024 -3.311 1.039 1.00 95.44 70 THR A O 1
ATOM 520 N N . LEU A 1 71 ? -9.821 -2.060 0.544 1.00 94.62 71 LEU A N 1
ATOM 521 C CA . LEU A 1 71 ? -9.642 -1.180 1.707 1.00 94.62 71 LEU A CA 1
ATOM 522 C C . LEU A 1 71 ? -9.739 -1.954 3.024 1.00 94.62 71 LEU A C 1
ATOM 524 O O . LEU A 1 71 ? -8.962 -1.693 3.944 1.00 94.62 71 LEU A O 1
ATOM 528 N N . LYS A 1 72 ? -10.641 -2.940 3.097 1.00 96.38 72 LYS A N 1
ATOM 529 C CA . LYS A 1 72 ? -10.789 -3.772 4.288 1.00 96.38 72 LYS A CA 1
ATOM 530 C C . LYS A 1 72 ? -9.541 -4.606 4.565 1.00 96.38 72 LYS A C 1
ATOM 532 O O . LYS A 1 72 ? -9.079 -4.664 5.701 1.00 96.38 72 LYS A O 1
ATOM 537 N N . GLU A 1 73 ? -8.949 -5.202 3.535 1.00 97.44 73 GLU A N 1
ATOM 538 C CA . GLU A 1 73 ? -7.711 -5.973 3.683 1.00 97.44 73 GLU A CA 1
ATOM 539 C C . GLU A 1 73 ? -6.530 -5.100 4.125 1.00 97.44 73 GLU A C 1
ATOM 541 O O . GLU A 1 73 ? -5.704 -5.558 4.918 1.00 97.44 73 GLU A O 1
ATOM 546 N N . LEU A 1 74 ? -6.458 -3.844 3.667 1.00 95.56 74 LEU A N 1
ATOM 547 C CA . LEU A 1 74 ? -5.458 -2.871 4.124 1.00 95.56 74 LEU A CA 1
ATOM 548 C C . LEU A 1 74 ? -5.662 -2.476 5.595 1.00 95.56 74 LEU A C 1
ATOM 550 O O . LEU A 1 74 ? -4.694 -2.435 6.364 1.00 95.56 74 LEU A O 1
ATOM 554 N N . GLU A 1 75 ? -6.907 -2.236 6.010 1.00 95.88 75 GLU A N 1
ATOM 555 C CA . GLU A 1 75 ? -7.260 -1.979 7.411 1.00 95.88 75 GLU A CA 1
ATOM 556 C C . GLU A 1 75 ? -6.860 -3.170 8.302 1.00 95.88 75 GLU A C 1
ATOM 558 O O . GLU A 1 75 ? -6.164 -3.015 9.312 1.00 95.88 75 GLU A O 1
ATOM 563 N N . ASP A 1 76 ? -7.238 -4.384 7.903 1.00 96.44 76 ASP A N 1
ATOM 564 C CA . ASP A 1 76 ? -6.962 -5.602 8.665 1.00 96.44 76 ASP A CA 1
ATOM 565 C C . ASP A 1 76 ? -5.461 -5.916 8.703 1.00 96.44 76 ASP A C 1
ATOM 567 O O . ASP A 1 76 ? -4.935 -6.357 9.729 1.00 96.44 76 ASP A O 1
ATOM 571 N N . ALA A 1 77 ? -4.736 -5.645 7.613 1.00 95.38 77 ALA A N 1
ATOM 572 C CA . ALA A 1 77 ? -3.283 -5.761 7.579 1.00 95.38 77 ALA A CA 1
ATOM 573 C C . ALA A 1 77 ? -2.604 -4.781 8.538 1.00 95.38 77 ALA A C 1
ATOM 575 O O . ALA A 1 77 ? -1.694 -5.188 9.262 1.00 95.38 77 ALA A O 1
ATOM 576 N N . THR A 1 78 ? -3.083 -3.536 8.606 1.00 94.88 78 THR A N 1
ATOM 577 C CA . THR A 1 78 ? -2.604 -2.531 9.566 1.00 94.88 78 THR A CA 1
ATOM 578 C C . THR A 1 78 ? -2.750 -3.037 11.000 1.00 94.88 78 THR A C 1
ATOM 580 O O . THR A 1 78 ? -1.784 -3.039 11.762 1.00 94.88 78 THR A O 1
ATOM 583 N N . ARG A 1 79 ? -3.925 -3.566 11.364 1.00 95.06 79 ARG A N 1
ATOM 584 C CA . ARG A 1 79 ? -4.156 -4.130 12.707 1.00 95.06 79 ARG A CA 1
ATOM 585 C C . ARG A 1 79 ? -3.270 -5.338 13.004 1.00 95.06 79 ARG A C 1
ATOM 587 O O . ARG A 1 79 ? -2.801 -5.485 14.131 1.00 95.06 79 ARG A O 1
ATOM 594 N N . ARG A 1 80 ? -3.019 -6.187 12.003 1.00 96.31 80 ARG A N 1
ATOM 595 C CA . ARG A 1 80 ? -2.204 -7.404 12.133 1.00 96.31 80 ARG A CA 1
ATOM 596 C C . ARG A 1 80 ? -0.736 -7.112 12.446 1.00 96.31 80 ARG A C 1
ATOM 598 O O . ARG A 1 80 ? -0.122 -7.876 13.184 1.00 96.31 80 ARG A O 1
ATOM 605 N N . VAL A 1 81 ? -0.166 -6.045 11.880 1.00 95.19 81 VAL A N 1
ATOM 606 C CA . VAL A 1 81 ? 1.257 -5.701 12.080 1.00 95.19 81 VAL A CA 1
ATOM 607 C C . VAL A 1 81 ? 1.514 -4.907 13.363 1.00 95.19 81 VAL A C 1
ATOM 609 O O . VAL A 1 81 ? 2.649 -4.839 13.834 1.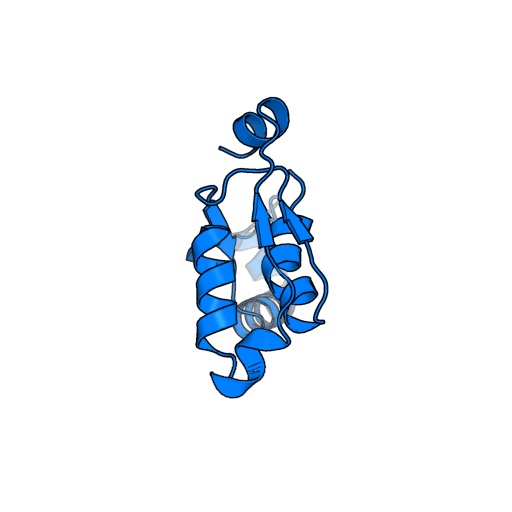00 95.19 81 VAL A O 1
ATOM 612 N N . VAL A 1 82 ? 0.470 -4.323 13.952 1.00 96.31 82 VAL A N 1
ATOM 613 C CA . VAL A 1 82 ? 0.552 -3.568 15.205 1.00 96.31 82 VAL A CA 1
ATOM 614 C C . VAL A 1 82 ? 0.416 -4.520 16.394 1.00 96.31 82 VAL A C 1
ATOM 616 O O . VAL A 1 82 ? -0.452 -5.393 16.421 1.00 96.31 82 VAL A O 1
ATOM 619 N N . LYS A 1 83 ? 1.263 -4.339 17.416 1.00 96.88 83 LYS A N 1
ATOM 620 C CA . LYS A 1 83 ? 1.218 -5.155 18.639 1.00 96.88 83 LYS A CA 1
ATOM 621 C C . LYS A 1 83 ? -0.162 -5.038 19.313 1.00 96.88 83 LYS A C 1
ATOM 623 O O . LYS A 1 83 ? -0.653 -3.917 19.436 1.00 96.88 83 LYS A O 1
ATOM 628 N N . PRO A 1 84 ? -0.748 -6.133 19.840 1.00 95.75 84 PRO A N 1
ATOM 629 C CA . PRO A 1 84 ? -2.107 -6.113 20.394 1.00 95.75 84 PRO A CA 1
ATOM 630 C C . PRO A 1 84 ? -2.365 -5.032 21.455 1.00 95.75 84 PRO A C 1
ATOM 632 O O . PRO A 1 84 ? -3.397 -4.372 21.429 1.00 95.75 84 PRO A O 1
ATOM 635 N N . HIS A 1 85 ? -1.408 -4.779 22.355 1.00 95.75 85 HIS A N 1
ATOM 636 C CA . HIS A 1 85 ? -1.552 -3.753 23.399 1.00 95.75 85 HIS A CA 1
ATOM 637 C C . HIS A 1 85 ? -1.544 -2.309 22.865 1.00 95.75 85 HIS A C 1
ATOM 639 O O . HIS A 1 85 ? -1.898 -1.393 23.598 1.00 95.75 85 HIS A O 1
ATOM 645 N N . CYS A 1 86 ? -1.148 -2.095 21.607 1.00 96.44 86 CYS A N 1
ATOM 646 C CA . CYS A 1 86 ? -1.182 -0.794 20.939 1.00 96.44 86 CYS A CA 1
ATOM 647 C C . CYS A 1 86 ? -2.466 -0.583 20.127 1.00 96.44 86 CYS A C 1
ATOM 649 O O . CYS A 1 86 ? -2.644 0.489 19.561 1.00 96.44 86 CYS A O 1
ATOM 651 N N . HIS A 1 87 ? -3.363 -1.573 20.032 1.00 95.94 87 HIS A N 1
ATOM 652 C CA . HIS A 1 87 ? -4.567 -1.460 19.197 1.00 95.94 87 HIS A CA 1
ATOM 653 C C . HIS A 1 87 ? -5.491 -0.318 19.626 1.00 95.94 87 HIS A C 1
ATOM 655 O O . HIS A 1 87 ? -6.142 0.274 18.772 1.00 95.94 87 HIS A O 1
ATOM 661 N N . SER A 1 88 ? -5.518 0.022 20.918 1.00 96.38 88 SER A N 1
ATOM 662 C CA . SER A 1 88 ? -6.279 1.163 21.446 1.00 96.38 88 SER A CA 1
ATOM 663 C C . SER A 1 88 ? -5.724 2.527 21.028 1.00 96.38 88 SER A C 1
ATOM 665 O O . SER A 1 88 ? -6.433 3.520 21.155 1.00 96.38 88 SER A O 1
ATOM 667 N N . LEU A 1 89 ? -4.481 2.582 20.540 1.00 97.12 89 LEU A N 1
ATOM 668 C CA . LEU A 1 89 ? -3.839 3.801 20.044 1.00 97.12 89 LEU A CA 1
ATOM 669 C C . LEU A 1 89 ? -4.114 4.042 18.556 1.00 97.12 89 LEU A C 1
ATOM 671 O O . LEU A 1 89 ? -3.769 5.103 18.045 1.00 97.12 89 LEU A O 1
ATOM 675 N N . LEU A 1 90 ? -4.685 3.060 17.852 1.00 97.62 90 LEU A N 1
ATOM 676 C CA . LEU A 1 90 ? -4.997 3.199 16.437 1.00 97.62 90 LEU A CA 1
ATOM 677 C C . LEU A 1 90 ? -6.228 4.077 16.243 1.00 97.62 90 LEU A C 1
ATOM 679 O O . LEU A 1 90 ? -7.249 3.886 16.909 1.00 97.62 90 LEU A O 1
ATOM 683 N N . GLY A 1 91 ? -6.147 4.972 15.263 1.00 97.62 91 GLY A N 1
ATOM 684 C CA . GLY A 1 91 ? -7.318 5.674 14.757 1.00 97.62 91 GLY A CA 1
ATOM 685 C C . GLY A 1 91 ? -8.339 4.707 14.152 1.00 97.62 91 GLY A C 1
ATOM 686 O O . GLY A 1 91 ? -8.016 3.597 13.710 1.00 97.62 91 GLY A O 1
ATOM 687 N N . LYS A 1 92 ? -9.603 5.114 14.152 1.00 96.81 92 LYS A N 1
ATOM 688 C CA . LYS A 1 92 ? -10.718 4.341 13.609 1.00 96.81 92 LYS A CA 1
ATOM 689 C C . LYS A 1 92 ? -10.868 4.611 12.120 1.00 96.81 92 LYS A C 1
ATOM 691 O O . LYS A 1 92 ? -10.861 5.757 11.683 1.00 96.81 92 LYS A O 1
ATOM 696 N N . VAL A 1 93 ? -11.083 3.544 11.358 1.00 96.94 93 VAL A N 1
ATOM 697 C CA . VAL A 1 93 ? -11.541 3.640 9.972 1.00 96.94 93 VAL A CA 1
ATOM 698 C C . VAL A 1 93 ? -13.058 3.514 9.975 1.00 96.94 93 VAL A C 1
ATOM 700 O O . VAL A 1 93 ? -13.600 2.527 10.473 1.00 96.94 93 VAL A O 1
ATOM 703 N N . THR A 1 94 ? -13.747 4.513 9.435 1.00 97.06 94 THR A N 1
ATOM 704 C CA . THR A 1 94 ? -15.184 4.448 9.158 1.00 97.06 94 THR A CA 1
ATOM 705 C C . THR A 1 94 ? -15.419 4.475 7.655 1.00 97.06 94 THR A C 1
ATOM 707 O O . THR A 1 94 ? -14.654 5.070 6.902 1.00 97.06 94 THR A O 1
ATOM 710 N N . TYR A 1 95 ? -16.480 3.816 7.200 1.00 94.56 95 TYR A N 1
ATOM 711 C CA . TYR A 1 95 ? -16.869 3.816 5.795 1.00 94.56 95 TYR A CA 1
ATOM 712 C C . TYR A 1 95 ? -18.193 4.564 5.686 1.00 94.56 95 TYR A C 1
ATOM 714 O O . TYR A 1 95 ? -19.193 4.130 6.256 1.00 94.56 95 TYR A O 1
ATOM 722 N N . ALA A 1 96 ? -18.187 5.684 4.968 1.00 94.00 96 ALA A N 1
ATOM 723 C CA . ALA A 1 96 ? -19.369 6.469 4.631 1.00 94.00 96 ALA A CA 1
ATOM 724 C C . ALA A 1 96 ? -19.440 6.579 3.101 1.00 94.00 96 ALA A C 1
ATOM 726 O O . ALA A 1 96 ? -19.063 7.614 2.549 1.00 94.00 96 ALA A O 1
ATOM 727 N N . PRO A 1 97 ? -19.818 5.487 2.403 1.00 90.94 97 PRO A N 1
ATOM 728 C CA . PRO A 1 97 ? -19.736 5.438 0.954 1.00 90.94 97 PRO A CA 1
ATOM 729 C C . PRO A 1 97 ? -20.646 6.483 0.314 1.00 90.94 97 PRO A C 1
ATOM 731 O O . PRO A 1 97 ? -21.845 6.520 0.580 1.00 90.94 97 PRO A O 1
ATOM 734 N N . ASP A 1 98 ? -20.070 7.292 -0.562 1.00 89.88 98 ASP A N 1
ATOM 735 C CA . ASP A 1 98 ? -20.801 8.080 -1.542 1.00 89.88 98 ASP A CA 1
ATOM 736 C C . ASP A 1 98 ? -21.073 7.172 -2.749 1.00 89.88 98 ASP A C 1
ATOM 738 O O . ASP A 1 98 ? -20.150 6.551 -3.290 1.00 89.88 98 ASP A O 1
ATOM 742 N N . GLU A 1 99 ? -22.337 7.044 -3.152 1.00 84.19 99 GLU A N 1
ATOM 743 C CA . GLU A 1 99 ? -22.745 6.158 -4.250 1.00 84.19 99 GLU A CA 1
ATOM 744 C C . GLU A 1 99 ? -22.126 6.564 -5.594 1.00 84.19 99 GLU A C 1
ATOM 746 O O . GLU A 1 99 ? -21.720 5.700 -6.378 1.00 84.19 99 GLU A O 1
ATOM 751 N N . THR A 1 100 ? -21.979 7.868 -5.840 1.00 84.94 100 THR A N 1
ATOM 752 C CA . THR A 1 100 ? -21.379 8.402 -7.069 1.00 84.94 100 THR A CA 1
ATOM 753 C C . THR A 1 100 ? -19.901 8.045 -7.127 1.00 84.94 100 THR A C 1
ATOM 755 O O . THR A 1 100 ? -19.407 7.557 -8.144 1.00 84.94 100 THR A O 1
ATOM 758 N N . LEU A 1 101 ? -19.182 8.250 -6.019 1.00 81.31 101 LEU A N 1
ATOM 759 C CA . LEU A 1 101 ? -17.760 7.921 -5.945 1.00 81.31 101 LEU A CA 1
ATOM 760 C C . LEU A 1 101 ? -17.519 6.416 -5.962 1.00 81.31 101 LEU A C 1
ATOM 762 O O . LEU A 1 101 ? -16.572 5.977 -6.608 1.00 81.31 101 LEU A O 1
ATOM 766 N N . SER A 1 102 ? -18.366 5.639 -5.286 1.00 76.00 102 SER A N 1
ATOM 767 C CA . SER A 1 102 ? -18.241 4.181 -5.221 1.00 76.00 102 SER A CA 1
ATOM 768 C C . SER A 1 102 ? -18.424 3.543 -6.597 1.00 76.00 102 SER A C 1
ATOM 770 O O . SER A 1 102 ? -17.612 2.706 -6.969 1.00 76.00 102 SER A O 1
ATOM 772 N N . THR A 1 103 ? -19.404 4.004 -7.380 1.00 76.94 103 THR A N 1
ATOM 773 C CA . THR A 1 103 ? -19.633 3.531 -8.761 1.00 76.94 103 THR A CA 1
ATOM 774 C C . THR A 1 103 ? -18.492 3.921 -9.707 1.00 76.94 103 THR A C 1
ATOM 776 O O . THR A 1 103 ? -18.198 3.234 -10.676 1.00 76.94 103 THR A O 1
ATOM 779 N N . ALA A 1 104 ? -17.810 5.041 -9.451 1.00 80.38 104 ALA A N 1
ATOM 780 C CA . ALA A 1 104 ? -16.693 5.476 -10.290 1.00 80.38 104 ALA A CA 1
ATOM 781 C C . ALA A 1 104 ? -15.401 4.662 -10.074 1.00 80.38 104 ALA A C 1
ATOM 783 O O . ALA A 1 104 ? -14.463 4.789 -10.864 1.00 80.38 104 ALA A O 1
ATOM 784 N N . VAL A 1 105 ? -15.309 3.891 -8.986 1.00 74.69 105 VAL A N 1
ATOM 785 C CA . VAL A 1 105 ? -14.116 3.104 -8.622 1.00 74.69 105 VAL A CA 1
ATOM 786 C C . VAL A 1 105 ? -14.369 1.597 -8.569 1.00 74.69 105 VAL A C 1
ATOM 788 O O . VAL A 1 105 ? -13.417 0.850 -8.344 1.00 74.69 105 VAL A O 1
ATOM 791 N N . GLY A 1 106 ? -15.617 1.168 -8.774 1.00 56.12 106 GLY A N 1
ATOM 792 C CA . GLY A 1 106 ? -16.062 -0.222 -8.788 1.00 56.12 106 GLY A CA 1
ATOM 793 C C . GLY A 1 106 ? -17.198 -0.420 -9.775 1.00 56.12 106 GLY A C 1
ATOM 794 O O . GLY A 1 106 ? -18.232 0.260 -9.600 1.00 56.12 106 GLY A O 1
#

pLDDT: mean 92.08, std 8.3, range [48.38, 98.0]

Radius of gyration: 17.75 Å; Cα contacts (8 Å, |Δi|>4): 121; chains: 1; bounding box: 43×17×52 Å

Sequence (106 aa):
ATTSIFSGVVREPLGGQDTTSPIRADVGHAVTGHRTAVGALVYIHQLPVSRIDEVLGFDRVVFIPSVAVTLKELEDATRRVVKPHCHSLLGKVTYAPDETLSTAVG

Secondary structure (DSSP, 8-state):
--THHHHHHHHHHHTT--EEESS-TT-EEEE--HHHHHHHHHHHHHS-HHHHHHHTTT----PPP-EEEEHHHHHHHHHHHS-GGGGGGSPPEEE---HHHHHHH-

Nearest PDB structures (foldseek):
  4yra-assembly1_H  TM=7.407E-01  e=7.243E-03  Mus musculus
  4yra-assembly6_J  TM=7.365E-01  e=1.225E-02  Mus musculus
  4yra-assembly3_C  TM=7.305E-01  e=1.147E-02  Mus musculus
  3wmw-assembly1_A  TM=7.118E-01  e=1.397E-02  Cupriavidus necator H16
  3wmw-assembly1_B  TM=7.096E-01  e=1.941E-02  Cupriavidus necator H16

Foldseek 3Di:
DPVVVLVVLQVQQVVLHADEAQADQFQKDWDDDPCQVVVVVVVVVPDDPVVQCVPQNPHNDDDTDTDIDGNNRSNVVNCVVDDPVCNVSTYHYHYNYDPVVHVVRD